Protein AF-A0A8T3NX15-F1 (afdb_monomer_lite)

Foldseek 3Di:
DFPDWDFQDWDWDQDPVGIDIPDGGDTDTHHPPDD

pLDDT: mean 93.99, std 8.12, range [59.78, 98.44]

Secondary structure (DSSP, 8-state):
-EEEEEEEEEEEEEETTEEEEEEEEEEEEEETT--

Structure (mmCIF, N/CA/C/O backbone):
data_AF-A0A8T3NX15-F1
#
_en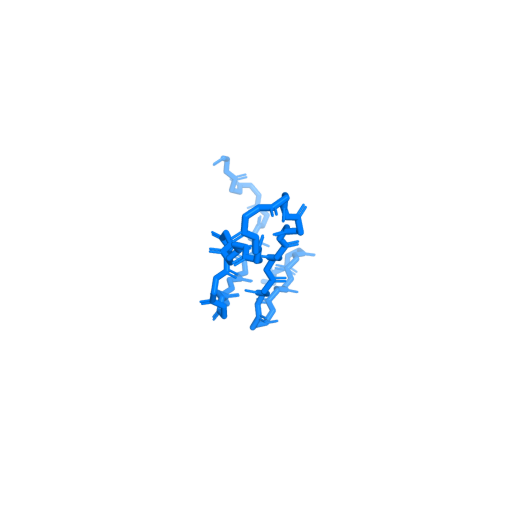try.id   AF-A0A8T3NX15-F1
#
loop_
_atom_site.group_PDB
_atom_site.id
_atom_site.type_symbol
_atom_site.label_atom_id
_atom_site.label_alt_id
_atom_site.label_comp_id
_atom_site.label_asym_id
_atom_site.label_entity_id
_atom_site.label_seq_id
_atom_site.pdbx_PDB_ins_code
_atom_site.Cartn_x
_atom_site.Cartn_y
_atom_site.Cartn_z
_atom_site.occupancy
_atom_site.B_iso_or_equiv
_atom_site.auth_seq_id
_atom_site.auth_comp_id
_atom_site.auth_asym_id
_atom_site.auth_atom_id
_atom_site.pdbx_PDB_model_num
ATOM 1 N N . MET A 1 1 ? 14.667 -10.238 -15.384 1.00 78.94 1 MET A N 1
ATOM 2 C CA . MET A 1 1 ? 15.132 -10.279 -13.983 1.00 78.94 1 MET A CA 1
ATOM 3 C C . MET A 1 1 ? 14.561 -9.063 -13.299 1.00 78.94 1 MET A C 1
ATOM 5 O O . MET A 1 1 ? 14.746 -7.976 -13.834 1.00 78.94 1 MET A O 1
ATOM 9 N N . ALA A 1 2 ? 13.855 -9.251 -12.191 1.00 86.75 2 ALA A N 1
ATOM 10 C CA . ALA A 1 2 ? 13.439 -8.137 -11.356 1.00 86.75 2 ALA A CA 1
ATOM 11 C C . ALA A 1 2 ? 14.643 -7.630 -10.548 1.00 86.75 2 ALA A C 1
ATOM 13 O O . ALA A 1 2 ? 15.494 -8.419 -10.131 1.00 86.75 2 ALA A O 1
ATOM 14 N N . LEU A 1 3 ? 14.736 -6.315 -10.373 1.00 94.50 3 LEU A N 1
ATOM 15 C CA . LEU A 1 3 ? 15.687 -5.689 -9.456 1.00 94.50 3 LEU A CA 1
ATOM 16 C C . LEU A 1 3 ? 15.169 -5.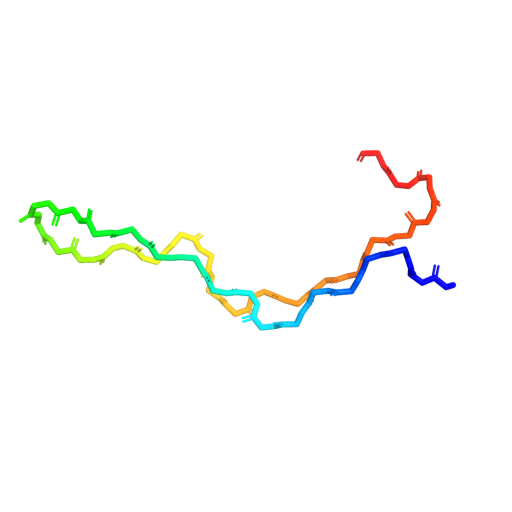724 -8.020 1.00 94.50 3 LEU A C 1
ATOM 18 O O . LEU A 1 3 ? 15.950 -5.875 -7.083 1.00 94.50 3 LEU A O 1
ATOM 22 N N . LEU A 1 4 ? 13.855 -5.582 -7.863 1.00 95.25 4 LEU A N 1
ATOM 23 C CA . LEU A 1 4 ? 13.164 -5.676 -6.591 1.00 95.25 4 LEU A CA 1
ATOM 24 C C . LEU A 1 4 ? 11.930 -6.547 -6.774 1.00 95.25 4 LEU A C 1
ATOM 26 O O . LEU A 1 4 ? 11.145 -6.323 -7.690 1.00 95.25 4 LEU A O 1
ATOM 30 N N . GLU A 1 5 ? 11.754 -7.498 -5.870 1.00 97.06 5 GLU A N 1
ATOM 31 C CA . GLU A 1 5 ? 10.540 -8.296 -5.773 1.00 97.06 5 GLU A CA 1
ATOM 32 C C . GLU A 1 5 ? 9.918 -8.055 -4.403 1.00 97.06 5 GLU A C 1
ATOM 34 O O . GLU A 1 5 ? 10.577 -8.229 -3.373 1.00 97.06 5 GLU A O 1
ATOM 39 N N . VAL A 1 6 ? 8.652 -7.648 -4.386 1.00 97.50 6 VAL A N 1
ATOM 40 C CA . VAL A 1 6 ? 7.879 -7.452 -3.160 1.00 97.50 6 VAL A CA 1
ATOM 41 C C . VAL A 1 6 ? 6.654 -8.348 -3.211 1.00 97.50 6 VAL A C 1
ATOM 43 O O . VAL A 1 6 ? 5.887 -8.327 -4.175 1.00 97.50 6 VAL A O 1
ATOM 46 N N . ARG A 1 7 ? 6.462 -9.138 -2.154 1.00 97.75 7 ARG A N 1
ATOM 47 C CA . ARG A 1 7 ? 5.353 -10.085 -2.019 1.00 97.75 7 ARG A CA 1
ATOM 48 C C . ARG A 1 7 ? 4.527 -9.729 -0.791 1.00 97.75 7 ARG A C 1
ATOM 50 O O . ARG A 1 7 ? 5.096 -9.454 0.263 1.00 97.75 7 ARG A O 1
ATOM 57 N N . ASP A 1 8 ? 3.210 -9.722 -0.963 1.00 98.06 8 ASP A N 1
ATOM 58 C CA . ASP A 1 8 ? 2.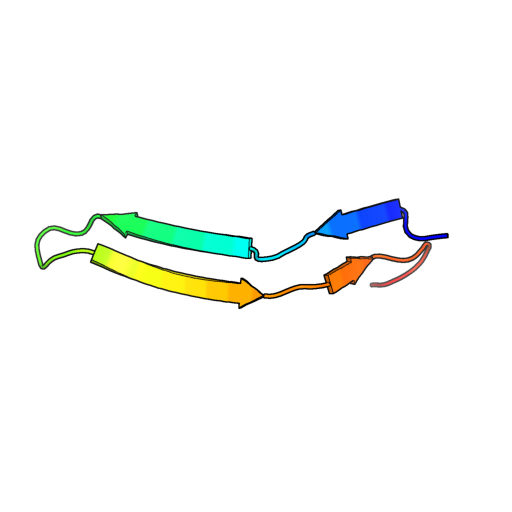213 -9.498 0.088 1.00 98.06 8 ASP A CA 1
ATOM 59 C C . ASP A 1 8 ? 2.489 -8.252 0.952 1.00 98.06 8 ASP A C 1
ATOM 61 O O . ASP A 1 8 ? 2.390 -8.288 2.180 1.00 98.06 8 ASP A O 1
ATOM 65 N N . LEU A 1 9 ? 2.849 -7.128 0.317 1.00 98.12 9 LEU A N 1
ATOM 66 C CA . LEU A 1 9 ? 3.159 -5.889 1.027 1.00 98.12 9 LEU A CA 1
ATOM 67 C C . LEU A 1 9 ? 1.946 -5.404 1.811 1.00 98.12 9 LEU A C 1
ATOM 69 O O . LEU A 1 9 ? 0.909 -5.063 1.238 1.00 98.12 9 LEU A O 1
ATOM 73 N N . VAL A 1 10 ? 2.125 -5.285 3.120 1.00 98.31 10 VAL A N 1
ATOM 74 C CA . VAL A 1 10 ? 1.166 -4.662 4.023 1.00 98.31 10 VAL A CA 1
ATOM 75 C C . VAL A 1 10 ? 1.833 -3.473 4.697 1.00 98.31 10 VAL A C 1
ATOM 77 O O . VAL A 1 10 ? 2.931 -3.592 5.240 1.00 98.31 10 VAL A O 1
ATOM 80 N N . VAL A 1 11 ? 1.157 -2.325 4.680 1.00 98.12 11 VAL A N 1
ATOM 81 C CA . VAL A 1 11 ? 1.595 -1.121 5.394 1.00 98.12 11 VAL A CA 1
ATOM 82 C C . VAL A 1 11 ? 0.450 -0.627 6.257 1.00 98.12 11 VAL A C 1
ATOM 84 O O . VAL A 1 11 ? -0.639 -0.337 5.755 1.00 98.12 11 VAL A O 1
ATOM 87 N N . GLU A 1 12 ? 0.706 -0.516 7.555 1.00 98.44 12 GLU A N 1
ATOM 88 C CA . GLU A 1 12 ? -0.268 -0.080 8.548 1.00 98.44 12 GLU A CA 1
ATOM 89 C C . GLU A 1 12 ? 0.264 1.106 9.345 1.00 98.44 12 GLU A C 1
ATOM 91 O O . GLU A 1 12 ? 1.451 1.179 9.661 1.00 98.44 12 GLU A O 1
ATOM 96 N N . PHE A 1 13 ? -0.640 2.015 9.697 1.00 98.12 13 PHE A N 1
ATOM 97 C CA . PHE A 1 13 ? -0.356 3.164 10.542 1.00 98.12 13 PHE A CA 1
ATOM 98 C C . PHE A 1 13 ? -1.289 3.155 11.746 1.00 98.12 13 PHE A C 1
ATOM 100 O O . PHE A 1 13 ? -2.509 3.054 11.596 1.00 98.12 13 PHE A O 1
ATOM 107 N N . ASP A 1 14 ? -0.711 3.295 12.935 1.00 98.00 14 ASP A N 1
ATOM 108 C CA . ASP A 1 14 ? -1.472 3.501 14.161 1.00 98.00 14 ASP A CA 1
ATOM 109 C C . ASP A 1 14 ? -1.824 4.990 14.298 1.00 98.00 14 ASP A C 1
ATOM 111 O O . ASP A 1 14 ? -0.953 5.862 14.284 1.00 98.00 14 ASP A O 1
ATOM 115 N N . LEU A 1 15 ? -3.116 5.283 14.429 1.00 96.50 15 LEU A N 1
ATOM 116 C CA . LEU A 1 15 ? -3.659 6.620 14.646 1.00 96.50 15 LEU A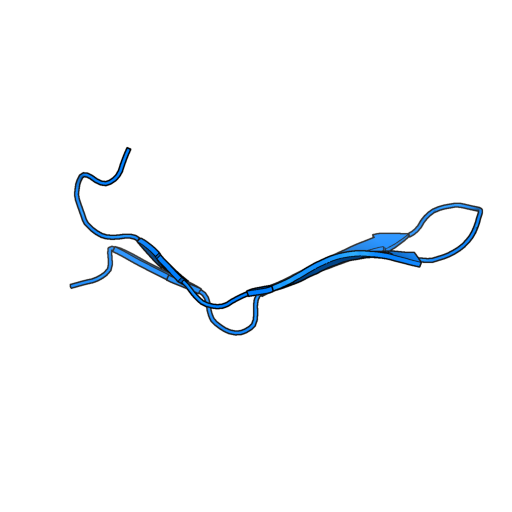 CA 1
ATOM 117 C C . LEU A 1 15 ? -4.459 6.641 15.959 1.00 96.50 15 LEU A C 1
ATOM 119 O O . LEU A 1 15 ? -4.931 5.596 16.412 1.00 96.50 15 LEU A O 1
ATOM 123 N N . PRO A 1 16 ? -4.703 7.821 16.563 1.00 96.50 16 PRO A N 1
ATOM 124 C CA . PRO A 1 16 ? -5.503 7.918 17.787 1.00 96.50 16 PRO A CA 1
ATOM 125 C C . PRO A 1 16 ? -6.917 7.312 17.681 1.00 96.50 16 PRO A C 1
ATOM 127 O O . PRO A 1 16 ? -7.491 6.925 18.693 1.00 96.50 16 PRO A O 1
ATOM 130 N N . GLY A 1 17 ? -7.478 7.219 16.468 1.00 95.88 17 GLY A N 1
ATOM 131 C CA . GLY A 1 17 ? -8.792 6.624 16.193 1.00 95.88 17 GLY A CA 1
ATOM 132 C C . GLY A 1 17 ? -8.768 5.145 15.792 1.00 95.88 17 GLY A C 1
ATOM 133 O O . GLY A 1 17 ? -9.810 4.609 15.425 1.00 95.88 17 GLY A O 1
ATOM 134 N N . GLY A 1 18 ? -7.603 4.494 15.826 1.00 96.31 18 GLY A N 1
ATOM 135 C CA . GLY A 1 18 ? -7.420 3.108 15.408 1.00 96.31 18 GLY A CA 1
ATOM 136 C C . GLY A 1 18 ? -6.337 2.951 14.347 1.00 96.31 18 GLY A C 1
ATOM 137 O O . GLY A 1 18 ? -5.593 3.879 14.033 1.00 96.31 18 GLY A O 1
ATOM 138 N N . ARG A 1 19 ? -6.246 1.747 13.792 1.00 97.50 19 ARG A N 1
ATOM 139 C CA . ARG A 1 19 ? -5.246 1.409 12.785 1.00 97.50 19 ARG A CA 1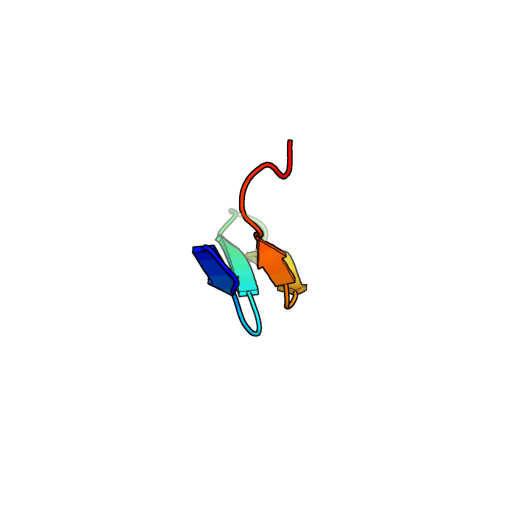
ATOM 140 C C . ARG A 1 19 ? -5.813 1.556 11.381 1.00 97.50 19 ARG A C 1
ATOM 142 O O . ARG A 1 19 ? -6.914 1.084 11.106 1.00 97.50 19 ARG A O 1
ATOM 149 N N . VAL A 1 20 ? -5.037 2.163 10.490 1.00 97.81 20 VAL A N 1
ATOM 150 C CA . VAL A 1 20 ? -5.350 2.251 9.061 1.00 97.81 20 VAL A CA 1
ATOM 151 C C . VAL A 1 20 ? -4.383 1.378 8.279 1.00 97.81 20 VAL A C 1
ATOM 153 O O . VAL A 1 20 ? -3.171 1.472 8.466 1.00 97.81 20 VAL A O 1
ATOM 156 N N . ARG A 1 21 ? -4.921 0.560 7.372 1.00 97.62 21 ARG A N 1
ATOM 157 C CA . ARG A 1 21 ? -4.137 -0.184 6.386 1.00 97.62 21 ARG A CA 1
ATOM 158 C C . ARG A 1 21 ? -4.053 0.628 5.094 1.00 97.62 21 ARG A C 1
ATOM 160 O O . ARG A 1 21 ? -5.066 0.865 4.445 1.00 97.62 21 ARG A O 1
ATOM 167 N N . ALA A 1 22 ? -2.852 1.096 4.769 1.00 97.12 22 ALA A N 1
ATOM 168 C CA . ALA A 1 22 ? -2.583 1.941 3.606 1.00 97.12 22 ALA A CA 1
ATOM 169 C C . ALA A 1 22 ? -2.221 1.128 2.358 1.00 97.12 22 ALA A C 1
ATOM 171 O O . ALA A 1 22 ? -2.582 1.507 1.248 1.00 97.12 22 ALA A O 1
ATOM 172 N N . VAL A 1 23 ? -1.529 0.004 2.547 1.00 97.69 23 VAL A N 1
ATOM 173 C CA . VAL A 1 23 ? -1.277 -0.990 1.499 1.00 97.69 23 VAL A CA 1
ATOM 174 C C . VAL A 1 23 ? -1.750 -2.335 2.028 1.00 97.69 23 VAL A C 1
ATOM 176 O O . VAL A 1 23 ? -1.423 -2.687 3.164 1.00 97.69 23 VAL A O 1
ATOM 179 N N . ASP A 1 24 ? -2.538 -3.058 1.233 1.00 97.38 24 ASP A N 1
ATOM 180 C CA . ASP A 1 24 ? -3.177 -4.312 1.639 1.00 97.38 24 ASP A CA 1
ATOM 181 C C . ASP A 1 24 ? -2.820 -5.462 0.695 1.00 97.38 24 ASP A C 1
ATOM 183 O O . ASP A 1 24 ? -3.485 -5.690 -0.312 1.00 97.38 24 ASP A O 1
ATOM 187 N N . GLY A 1 25 ? -1.732 -6.166 1.016 1.00 97.00 25 GLY A N 1
ATOM 188 C CA . GLY A 1 25 ? -1.350 -7.422 0.369 1.00 97.00 25 GLY A CA 1
ATOM 189 C C . GLY A 1 25 ? -0.907 -7.272 -1.086 1.00 97.00 25 GLY A C 1
ATOM 190 O O . GLY A 1 25 ? -1.155 -8.160 -1.899 1.00 97.00 25 GLY A O 1
ATOM 191 N N . VAL A 1 26 ? -0.275 -6.152 -1.447 1.00 97.94 26 VAL A N 1
ATOM 192 C CA . VAL A 1 26 ? 0.125 -5.907 -2.841 1.00 97.94 26 VAL A CA 1
ATOM 193 C C . VAL A 1 26 ? 1.405 -6.671 -3.174 1.00 97.94 26 VAL A C 1
ATOM 195 O O . VAL A 1 26 ? 2.398 -6.594 -2.452 1.00 97.94 26 VAL A O 1
ATOM 198 N N . THR A 1 27 ? 1.394 -7.364 -4.311 1.00 98.12 27 THR A N 1
ATOM 199 C CA . THR A 1 27 ? 2.557 -8.057 -4.871 1.00 98.12 27 THR A CA 1
ATOM 200 C C . THR A 1 27 ? 2.974 -7.391 -6.174 1.00 98.12 27 THR A C 1
ATOM 202 O O . THR A 1 27 ? 2.141 -7.207 -7.063 1.00 98.12 27 THR A O 1
ATOM 205 N N . PHE A 1 28 ? 4.254 -7.041 -6.292 1.00 96.12 28 PHE A N 1
ATOM 206 C CA . PHE A 1 28 ? 4.800 -6.437 -7.503 1.00 96.12 28 PHE A CA 1
ATOM 207 C C . PHE A 1 28 ? 6.300 -6.684 -7.647 1.00 96.12 28 PHE A C 1
ATOM 209 O O . PHE A 1 28 ? 7.018 -6.900 -6.670 1.00 96.12 28 PHE A O 1
ATOM 216 N N . ASP A 1 29 ? 6.746 -6.602 -8.894 1.00 97.06 29 ASP A N 1
ATOM 217 C CA . ASP A 1 29 ? 8.143 -6.693 -9.287 1.00 97.06 29 ASP A CA 1
ATOM 218 C C . ASP A 1 29 ? 8.534 -5.391 -9.971 1.00 97.06 29 ASP A C 1
ATOM 220 O O . ASP A 1 29 ? 7.752 -4.863 -10.759 1.00 97.06 29 ASP A O 1
ATOM 224 N N . VAL A 1 30 ? 9.729 -4.887 -9.664 1.00 95.31 30 VAL A N 1
ATOM 225 C CA . VAL A 1 30 ? 10.310 -3.726 -10.343 1.00 95.31 30 VAL A CA 1
ATOM 226 C C . VAL A 1 30 ? 11.44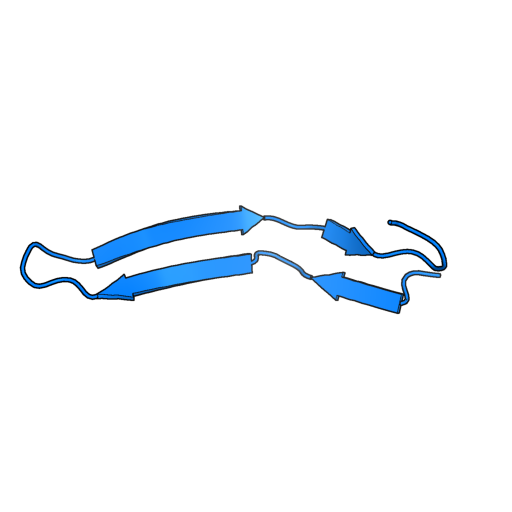7 -4.191 -11.238 1.00 95.31 30 VAL A C 1
ATOM 228 O O . VAL A 1 30 ? 12.438 -4.768 -10.773 1.00 95.31 30 VAL A O 1
ATOM 231 N N . GLY A 1 31 ? 11.297 -3.948 -12.534 1.00 94.50 31 GLY A N 1
ATOM 232 C CA . GLY A 1 31 ? 12.285 -4.230 -13.564 1.00 94.50 31 GLY A CA 1
ATOM 233 C C . GLY A 1 31 ? 13.337 -3.129 -13.713 1.00 94.50 31 GLY A C 1
ATOM 234 O O . GLY A 1 31 ? 13.216 -2.012 -13.214 1.00 94.50 31 GLY A O 1
ATOM 235 N N . THR A 1 32 ? 14.406 -3.430 -14.446 1.00 90.94 32 THR A N 1
ATOM 236 C CA . THR A 1 32 ? 15.400 -2.422 -14.830 1.00 90.94 32 THR A CA 1
ATOM 237 C C . THR A 1 32 ? 14.777 -1.413 -15.805 1.00 90.94 32 THR A C 1
ATOM 239 O O . THR A 1 32 ? 14.251 -1.828 -16.834 1.00 90.94 32 THR A O 1
ATOM 242 N N . ALA A 1 33 ? 14.912 -0.109 -15.523 1.00 85.00 33 ALA A N 1
ATOM 243 C CA . ALA A 1 33 ? 14.410 1.022 -16.328 1.00 85.00 33 ALA A CA 1
ATOM 244 C C . ALA A 1 33 ? 12.890 1.299 -16.284 1.00 85.00 33 ALA A C 1
ATOM 246 O O . ALA A 1 33 ? 12.383 2.034 -17.131 1.00 85.00 33 ALA A O 1
ATOM 247 N N . GLU A 1 34 ? 12.174 0.775 -15.288 1.00 72.69 34 GLU A N 1
ATOM 248 C CA . GLU A 1 34 ? 10.840 1.281 -14.934 1.00 72.69 34 GLU A CA 1
ATOM 249 C C . GLU A 1 34 ? 10.958 2.662 -14.255 1.00 72.69 34 GLU A C 1
ATOM 251 O O . GLU A 1 34 ? 11.917 2.907 -13.516 1.00 72.69 34 GLU A O 1
ATOM 256 N N . ALA A 1 35 ? 10.033 3.577 -14.578 1.00 59.78 35 ALA A N 1
ATOM 257 C CA . ALA A 1 35 ? 10.065 5.004 -14.229 1.00 59.78 35 ALA A CA 1
ATOM 258 C C . ALA A 1 35 ? 8.922 5.402 -13.290 1.00 59.78 35 ALA A C 1
ATOM 260 O O . ALA A 1 35 ? 7.797 4.891 -13.495 1.00 59.78 35 ALA A O 1
#

Radius of gyration: 13.57 Å; chains: 1; bounding box: 24×18×34 Å

Sequence (35 aa):
MALLEVRDLVVEFDLPGGRVRAVDGVTFDVGTAEA